Protein AF-A0A1E9ZL55-F1 (afdb_monomer_lite)

Sequence (149 aa):
MPEGAVMAGLDSTETRAACRAAFQELMDTMPGATAWFAVDSDEGSNGMVELSCVMRVLDDEDSTWMYDYPFPTLKMPREQFYHGEDAGLEHPACCPPGVRAYLAQVVHPFARSHFGIQNPAEVDGAWYIRVNGELVNQADFDTEDFDAD

pLDDT: mean 71.4, std 15.07, range [29.5, 91.75]

Structure (mmCIF, N/CA/C/O backbone):
data_AF-A0A1E9ZL55-F1
#
_entry.id   AF-A0A1E9ZL55-F1
#
loop_
_atom_site.group_PDB
_atom_site.id
_atom_site.type_symbol
_atom_site.label_atom_id
_atom_site.label_alt_id
_atom_site.label_comp_id
_atom_site.label_asym_id
_atom_site.label_entity_id
_atom_site.label_seq_id
_atom_site.pdbx_PDB_ins_code
_atom_site.Cartn_x
_atom_site.Cartn_y
_atom_site.Cartn_z
_atom_site.occupancy
_atom_site.B_iso_or_equiv
_atom_site.auth_seq_id
_atom_site.auth_comp_id
_atom_site.auth_asym_id
_atom_site.auth_atom_id
_atom_site.pdbx_PDB_model_num
ATOM 1 N N . MET A 1 1 ? 23.157 2.448 -0.777 1.00 29.50 1 MET A N 1
ATOM 2 C CA . MET A 1 1 ? 22.980 3.678 0.032 1.00 29.50 1 MET A CA 1
ATOM 3 C C . MET A 1 1 ? 22.242 3.282 1.306 1.00 29.50 1 MET A C 1
ATOM 5 O O . MET A 1 1 ? 21.429 2.376 1.185 1.00 29.50 1 MET A O 1
ATOM 9 N N . PRO A 1 2 ? 22.493 3.838 2.508 1.00 35.97 2 PRO A N 1
ATOM 10 C CA . PRO A 1 2 ? 21.629 3.542 3.642 1.00 35.97 2 PRO A CA 1
ATOM 11 C C . PRO A 1 2 ? 20.423 4.488 3.576 1.00 35.97 2 PRO A C 1
ATOM 13 O O . PRO A 1 2 ? 20.450 5.596 4.106 1.00 35.97 2 PRO A O 1
ATOM 16 N N . GLU A 1 3 ? 19.378 4.069 2.867 1.00 38.69 3 GLU A N 1
ATOM 17 C CA . GLU A 1 3 ? 18.061 4.712 2.880 1.00 38.69 3 GLU A CA 1
ATOM 18 C C . GLU A 1 3 ? 17.348 4.338 4.185 1.00 38.69 3 GLU A C 1
ATOM 20 O O . GLU A 1 3 ? 16.557 3.408 4.248 1.00 38.69 3 GLU A O 1
ATOM 25 N N . GLY A 1 4 ? 17.705 5.023 5.273 1.00 34.56 4 GLY A N 1
ATOM 26 C CA . GLY A 1 4 ? 17.106 4.829 6.601 1.00 34.56 4 GLY A CA 1
ATOM 27 C C . GLY A 1 4 ? 16.344 6.048 7.129 1.00 34.56 4 GLY A C 1
ATOM 28 O O . GLY A 1 4 ? 15.939 6.060 8.287 1.00 34.56 4 GLY A O 1
ATOM 29 N N . ALA A 1 5 ? 16.178 7.101 6.323 1.00 35.19 5 ALA A N 1
ATOM 30 C CA . ALA A 1 5 ? 15.800 8.424 6.828 1.00 35.19 5 ALA A CA 1
ATOM 31 C C . ALA A 1 5 ? 14.291 8.757 6.807 1.00 35.19 5 ALA A C 1
ATOM 33 O O . ALA A 1 5 ? 13.941 9.882 7.145 1.00 35.19 5 ALA A O 1
ATOM 34 N N . VAL A 1 6 ? 13.393 7.814 6.486 1.00 43.44 6 VAL A N 1
ATOM 35 C CA . VAL A 1 6 ? 11.923 8.026 6.587 1.00 43.44 6 VAL A CA 1
ATOM 36 C C . VAL A 1 6 ? 11.261 7.130 7.658 1.00 43.44 6 VAL A C 1
ATOM 38 O O . VAL A 1 6 ? 10.102 7.313 8.003 1.00 43.44 6 VAL A O 1
ATOM 41 N N . MET A 1 7 ? 12.006 6.204 8.275 1.00 48.88 7 MET A N 1
ATOM 42 C CA . MET A 1 7 ? 11.433 5.143 9.128 1.00 48.88 7 MET A CA 1
ATOM 43 C C . MET A 1 7 ? 11.414 5.456 10.636 1.00 48.88 7 MET A C 1
ATOM 45 O O . MET A 1 7 ? 10.679 4.826 11.392 1.00 48.88 7 MET A O 1
ATOM 49 N N . ALA A 1 8 ? 12.208 6.423 11.111 1.00 49.03 8 ALA A N 1
ATOM 50 C CA . ALA A 1 8 ? 12.579 6.509 12.532 1.00 49.03 8 ALA A CA 1
ATOM 51 C C . ALA A 1 8 ? 11.428 6.827 13.517 1.00 49.03 8 ALA A C 1
ATOM 53 O O . ALA A 1 8 ? 11.602 6.633 14.718 1.00 49.03 8 ALA A O 1
ATOM 54 N N . GLY A 1 9 ? 10.268 7.297 13.043 1.00 55.53 9 GLY A N 1
ATOM 55 C CA . GLY A 1 9 ? 9.100 7.594 13.888 1.00 55.53 9 GLY A CA 1
ATOM 56 C C . GLY A 1 9 ? 7.939 6.606 13.755 1.00 55.53 9 GLY A C 1
ATOM 57 O O . GLY A 1 9 ? 7.096 6.529 14.649 1.00 55.53 9 GLY A O 1
ATOM 58 N N . LEU A 1 10 ? 7.888 5.839 12.665 1.00 62.38 10 LEU A N 1
ATOM 59 C CA . LEU A 1 10 ? 6.766 4.943 12.393 1.00 62.38 10 LEU A CA 1
ATOM 60 C C . LEU A 1 10 ? 6.862 3.668 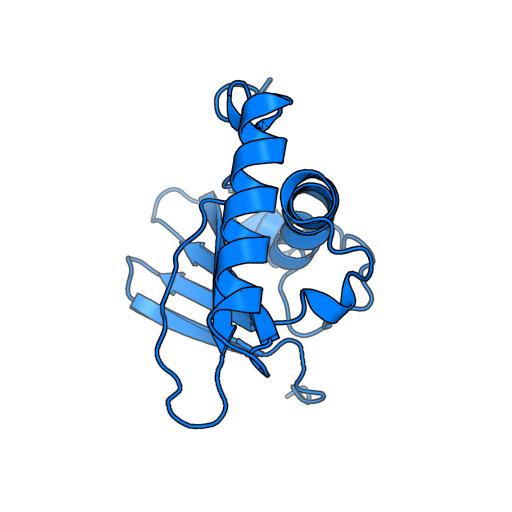13.236 1.00 62.38 10 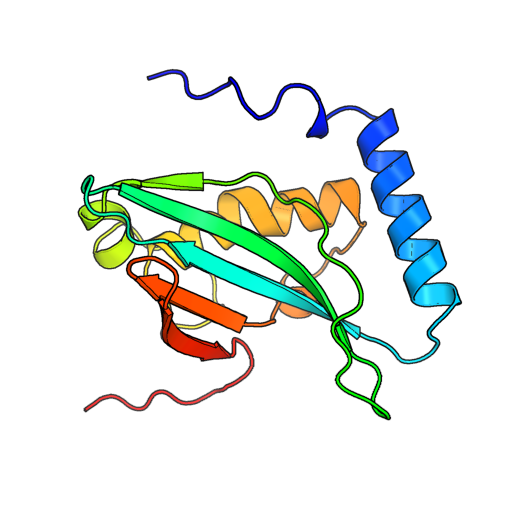LEU A C 1
ATOM 62 O O . LEU A 1 10 ? 5.869 3.226 13.788 1.00 62.38 10 LEU A O 1
ATOM 66 N N . ASP A 1 11 ? 8.071 3.168 13.487 1.00 69.06 11 ASP A N 1
ATOM 67 C CA . ASP A 1 11 ? 8.294 1.930 14.242 1.00 69.06 11 ASP A CA 1
ATOM 68 C C . ASP A 1 11 ? 8.173 2.037 15.772 1.00 69.06 11 ASP A C 1
ATOM 70 O O . ASP A 1 11 ? 8.431 1.062 16.489 1.00 69.06 11 ASP A O 1
ATOM 74 N N . SER A 1 12 ? 7.797 3.201 16.306 1.00 77.62 12 SER A N 1
ATOM 75 C CA . SER A 1 12 ? 7.667 3.369 17.753 1.00 77.62 12 SER A CA 1
ATOM 76 C C . SER A 1 12 ? 6.469 2.579 18.302 1.00 77.62 12 SER A C 1
ATOM 78 O O . SER A 1 12 ? 5.431 2.441 17.652 1.00 77.62 12 SER A O 1
ATOM 80 N N . THR A 1 13 ? 6.586 2.064 19.531 1.00 79.62 13 THR A N 1
ATOM 81 C CA . THR A 1 13 ? 5.468 1.380 20.209 1.00 79.62 13 THR A CA 1
ATOM 82 C C . THR A 1 13 ? 4.247 2.292 20.351 1.00 79.62 13 THR A C 1
ATOM 84 O O . THR A 1 13 ? 3.119 1.820 20.248 1.00 79.62 13 THR A O 1
ATOM 87 N N . GLU A 1 14 ? 4.471 3.590 20.560 1.00 80.69 14 GLU A N 1
ATOM 88 C CA . GLU A 1 14 ? 3.417 4.600 20.670 1.00 80.69 14 GLU A CA 1
ATOM 89 C C . GLU A 1 14 ? 2.684 4.790 19.339 1.00 80.69 14 GLU A C 1
ATOM 91 O O . GLU A 1 14 ? 1.459 4.708 19.305 1.00 80.69 14 GLU A O 1
ATOM 96 N N . THR A 1 15 ? 3.422 4.922 18.233 1.00 78.75 15 THR A N 1
ATOM 97 C CA . THR A 1 15 ? 2.851 5.015 16.881 1.00 78.75 15 THR A CA 1
ATOM 98 C C . THR A 1 15 ? 2.024 3.778 16.551 1.00 78.75 15 THR A C 1
ATOM 100 O O . THR A 1 15 ? 0.882 3.894 16.118 1.00 78.75 15 THR A O 1
ATOM 103 N N . ARG A 1 16 ? 2.555 2.581 16.830 1.00 81.38 16 ARG A N 1
ATOM 104 C CA . ARG A 1 16 ? 1.832 1.317 16.619 1.00 81.38 16 ARG A CA 1
ATOM 105 C C . ARG A 1 16 ? 0.536 1.251 17.422 1.00 81.38 16 ARG A C 1
ATOM 107 O O . ARG A 1 16 ? -0.485 0.826 16.891 1.00 81.38 16 ARG A O 1
ATOM 114 N N . ALA A 1 17 ? 0.566 1.661 18.691 1.00 80.88 17 ALA A N 1
ATOM 115 C CA . ALA A 1 17 ? -0.623 1.675 19.538 1.00 80.88 17 ALA A CA 1
ATOM 116 C C . ALA A 1 17 ? -1.663 2.691 19.043 1.00 80.88 17 ALA A C 1
ATOM 118 O O . ALA A 1 17 ? -2.848 2.367 19.009 1.00 80.88 17 ALA A O 1
ATOM 119 N N . ALA A 1 18 ? -1.223 3.876 18.613 1.00 80.94 18 ALA A N 1
ATOM 120 C CA . ALA A 1 18 ? -2.091 4.906 18.051 1.00 80.94 18 ALA A CA 1
ATOM 121 C C . ALA A 1 18 ? -2.745 4.448 16.738 1.00 80.94 18 ALA A C 1
ATOM 123 O O . ALA A 1 18 ? -3.962 4.545 16.607 1.00 80.94 18 ALA A O 1
ATOM 124 N N . CYS A 1 19 ? -1.971 3.876 15.808 1.00 78.81 19 CYS A N 1
ATOM 125 C CA . CYS A 1 19 ? -2.493 3.307 14.563 1.00 78.81 19 CYS A CA 1
ATOM 126 C C . CYS A 1 19 ? -3.535 2.216 14.832 1.00 78.81 19 CYS A C 1
ATOM 128 O O . CYS A 1 19 ? -4.593 2.209 14.210 1.00 78.81 19 CYS A O 1
ATOM 130 N N . ARG A 1 20 ? -3.266 1.326 15.793 1.00 82.50 20 ARG A N 1
ATOM 131 C CA . ARG A 1 20 ? -4.198 0.256 16.159 1.00 82.50 20 ARG A CA 1
ATOM 132 C C . ARG A 1 20 ? -5.482 0.789 16.780 1.00 82.50 20 ARG A C 1
ATOM 134 O O . ARG A 1 20 ? -6.554 0.309 16.437 1.00 82.50 20 ARG A O 1
ATOM 141 N N . ALA A 1 21 ? -5.375 1.750 17.694 1.00 82.31 21 ALA A N 1
ATOM 142 C CA . ALA A 1 21 ? -6.534 2.352 18.343 1.00 82.31 21 ALA A CA 1
ATOM 143 C C . ALA A 1 21 ? -7.420 3.082 17.327 1.00 82.31 21 ALA A C 1
ATOM 145 O O . ALA A 1 21 ? -8.627 2.873 17.324 1.00 82.31 21 ALA A O 1
ATOM 146 N N . ALA A 1 22 ? -6.814 3.863 16.429 1.00 79.75 22 ALA A N 1
ATOM 147 C CA . ALA A 1 22 ? -7.537 4.593 15.396 1.00 79.75 22 ALA A CA 1
ATOM 148 C C . ALA A 1 22 ? -8.196 3.651 14.373 1.00 79.75 22 ALA A C 1
ATOM 150 O O . ALA A 1 22 ? -9.328 3.885 13.961 1.00 79.75 22 ALA A O 1
ATOM 151 N N . PHE A 1 23 ? -7.530 2.550 14.006 1.00 79.94 23 PHE A N 1
ATOM 152 C CA . PHE A 1 23 ? -8.135 1.517 13.165 1.00 79.94 23 PHE A CA 1
ATOM 153 C C . PHE A 1 23 ? -9.302 0.810 13.864 1.00 79.94 23 PHE A C 1
ATOM 155 O O . PHE A 1 23 ? -10.351 0.628 13.258 1.00 79.94 23 PHE A O 1
ATOM 162 N N . GLN A 1 24 ? -9.161 0.452 15.142 1.00 82.00 24 GLN A N 1
ATOM 163 C CA . GLN A 1 24 ? -10.251 -0.179 15.888 1.00 82.00 24 GLN A CA 1
ATOM 164 C C . GLN A 1 24 ? -11.460 0.755 16.014 1.00 82.00 24 GLN A C 1
ATOM 166 O O . GLN A 1 24 ? -12.576 0.330 15.748 1.00 82.00 24 GLN A O 1
ATOM 171 N N . GLU A 1 25 ? -11.241 2.027 16.355 1.00 82.81 25 GLU A N 1
ATOM 172 C CA . GLU A 1 25 ? -12.305 3.036 16.420 1.00 82.81 25 GLU A CA 1
ATOM 173 C C . GLU A 1 25 ? -13.021 3.190 15.070 1.00 82.81 25 GLU A C 1
ATOM 175 O O . GLU A 1 25 ? -14.247 3.296 15.012 1.00 82.81 25 GLU A O 1
ATOM 180 N N . LEU A 1 26 ? -12.270 3.135 13.970 1.00 76.69 26 LEU A N 1
ATOM 181 C CA . LEU A 1 26 ? -12.821 3.194 12.622 1.00 76.69 26 LEU A CA 1
ATOM 182 C C . LEU A 1 26 ? -13.728 1.994 12.314 1.00 76.69 26 LEU A C 1
ATOM 184 O O . LEU A 1 26 ? -14.842 2.168 11.829 1.00 76.69 26 LEU A O 1
ATOM 188 N N . MET A 1 27 ? -13.279 0.782 12.637 1.00 77.00 27 MET A N 1
ATOM 189 C CA . MET A 1 27 ? -14.066 -0.435 12.412 1.00 77.00 27 MET A CA 1
ATOM 190 C C . MET A 1 27 ? -15.280 -0.519 13.349 1.00 77.00 27 MET A C 1
ATOM 192 O O . MET A 1 27 ? -16.337 -1.001 12.952 1.00 77.00 27 MET A O 1
ATOM 196 N N . ASP A 1 28 ? -15.159 -0.011 14.579 1.00 82.94 28 ASP A N 1
ATOM 197 C CA . ASP A 1 28 ? -16.259 0.039 15.547 1.00 82.94 28 ASP A CA 1
ATOM 198 C C . ASP A 1 28 ? -17.345 1.051 15.140 1.00 82.94 28 ASP A C 1
ATOM 200 O O . ASP A 1 28 ? -18.526 0.852 15.435 1.00 82.94 28 ASP A O 1
ATOM 204 N N . THR A 1 29 ? -16.961 2.145 14.473 1.00 78.38 29 THR A N 1
ATOM 205 C CA . THR A 1 29 ? -17.893 3.188 14.009 1.00 78.38 29 THR A CA 1
ATOM 206 C C . THR A 1 29 ? -18.601 2.824 12.705 1.00 78.38 29 THR A C 1
ATOM 208 O O . THR A 1 29 ? -19.683 3.355 12.450 1.00 78.38 29 THR A O 1
ATOM 211 N N . MET A 1 30 ? -18.049 1.889 11.927 1.00 73.19 30 MET A N 1
ATOM 212 C CA . MET A 1 30 ? -18.627 1.384 10.679 1.00 73.19 30 MET A CA 1
ATOM 213 C C . MET A 1 30 ? -18.795 -0.142 10.701 1.00 73.19 30 MET A C 1
ATOM 215 O O . MET A 1 30 ? -18.003 -0.882 10.108 1.00 73.19 30 MET A O 1
ATOM 219 N N . PRO A 1 31 ? -19.829 -0.646 11.393 1.00 70.00 31 PRO A N 1
ATOM 220 C CA . PRO A 1 31 ? -20.084 -2.075 11.464 1.00 70.00 31 PRO A CA 1
ATOM 221 C C . PRO A 1 31 ? -20.454 -2.631 10.082 1.00 70.00 31 PRO A C 1
ATOM 223 O O . PRO A 1 31 ? -21.521 -2.330 9.559 1.00 70.00 31 PRO A O 1
ATOM 226 N N . GLY A 1 32 ? -19.591 -3.486 9.529 1.00 67.62 32 GLY A N 1
ATOM 227 C CA . GLY A 1 32 ? -19.752 -4.083 8.195 1.00 67.62 32 GLY A CA 1
ATOM 228 C C . GLY A 1 32 ? -18.705 -3.619 7.187 1.00 67.62 32 GLY A C 1
ATOM 229 O O . GLY A 1 32 ? -18.523 -4.272 6.163 1.00 67.62 32 GLY A O 1
ATOM 230 N N . ALA A 1 33 ? -17.963 -2.558 7.502 1.00 68.94 33 ALA A N 1
ATOM 231 C CA . ALA A 1 33 ? -16.963 -2.050 6.590 1.00 68.94 33 ALA A CA 1
ATOM 232 C C . ALA A 1 33 ? -15.728 -2.956 6.506 1.00 68.94 33 ALA A C 1
ATOM 234 O O . ALA A 1 33 ? -15.367 -3.633 7.471 1.00 68.94 33 ALA A O 1
ATOM 235 N N . THR A 1 34 ? -15.070 -2.958 5.346 1.00 69.94 34 THR A N 1
ATOM 236 C CA . THR A 1 34 ? -13.856 -3.753 5.099 1.00 69.94 34 THR A CA 1
ATOM 237 C C . THR A 1 34 ? -12.681 -2.836 4.780 1.00 69.94 34 THR A C 1
ATOM 239 O O . THR A 1 34 ? -12.813 -1.883 4.007 1.00 69.94 34 THR A O 1
ATOM 242 N N . ALA A 1 35 ? -11.527 -3.108 5.395 1.00 71.81 35 ALA A N 1
ATOM 243 C CA . ALA A 1 35 ? -10.288 -2.401 5.099 1.00 71.81 35 ALA A CA 1
ATOM 244 C C . ALA A 1 35 ? -9.754 -2.831 3.726 1.00 71.81 35 ALA A C 1
ATOM 246 O O . ALA A 1 35 ? -9.674 -4.017 3.433 1.00 71.81 35 ALA A O 1
ATOM 247 N N . TRP A 1 36 ? -9.380 -1.863 2.899 1.00 73.12 36 TRP A N 1
ATOM 248 C CA . TRP A 1 36 ? -9.002 -2.058 1.505 1.00 73.12 36 TRP A CA 1
ATOM 249 C C . TRP A 1 36 ? -7.733 -1.266 1.208 1.00 73.12 36 TRP A C 1
ATOM 251 O O . TRP A 1 36 ? -7.677 -0.076 1.504 1.00 73.12 36 TRP A O 1
ATOM 261 N N . PHE A 1 37 ? -6.690 -1.880 0.652 1.00 76.19 37 PHE A N 1
ATOM 262 C CA . PHE A 1 37 ? -5.376 -1.233 0.552 1.00 76.19 37 PHE A CA 1
ATOM 263 C C . PHE A 1 37 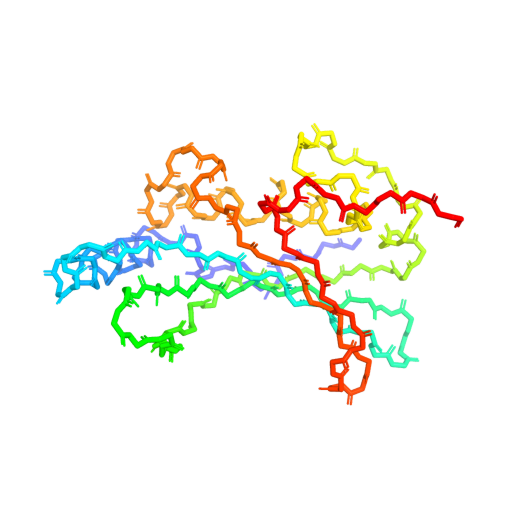? -5.013 -0.962 -0.899 1.00 76.19 37 PHE A C 1
ATOM 265 O O . PHE A 1 37 ? -4.945 -1.855 -1.736 1.00 76.19 37 PHE A O 1
ATOM 272 N N . ALA A 1 38 ? -4.778 0.309 -1.189 1.00 78.81 38 ALA A N 1
ATOM 273 C CA . ALA A 1 38 ? -4.485 0.806 -2.514 1.00 78.81 38 ALA A CA 1
ATOM 274 C C . ALA A 1 38 ? -3.013 1.195 -2.618 1.00 78.81 38 ALA A C 1
ATOM 276 O O . ALA A 1 38 ? -2.578 2.117 -1.927 1.00 78.81 38 ALA A O 1
ATOM 277 N N . VAL A 1 39 ? -2.259 0.544 -3.501 1.00 82.12 39 VAL A N 1
ATOM 278 C CA . VAL A 1 39 ? -0.905 0.985 -3.856 1.00 82.12 39 VAL A CA 1
ATOM 279 C C . VAL A 1 39 ? -0.993 2.011 -4.982 1.00 82.12 39 VAL A C 1
ATOM 281 O O . VAL A 1 39 ? -1.584 1.739 -6.020 1.00 82.12 39 VAL A O 1
ATOM 284 N N . ASP A 1 40 ? -0.385 3.177 -4.807 1.00 85.31 40 ASP A N 1
ATOM 285 C CA . ASP A 1 40 ? -0.229 4.193 -5.850 1.00 85.31 40 ASP A CA 1
ATOM 286 C C . ASP A 1 40 ? 1.254 4.300 -6.220 1.00 85.31 40 ASP A C 1
ATOM 288 O O . ASP A 1 40 ? 2.112 4.400 -5.336 1.00 85.31 40 ASP A O 1
ATOM 292 N N . SER A 1 41 ? 1.555 4.242 -7.515 1.00 84.88 41 SER A N 1
ATOM 293 C CA . SER A 1 41 ? 2.897 4.458 -8.053 1.00 84.88 41 SER A CA 1
ATOM 294 C C . SER A 1 41 ? 2.949 5.732 -8.892 1.00 84.88 41 SER A C 1
ATOM 296 O O . SER A 1 41 ? 2.281 5.799 -9.923 1.00 84.88 41 SER A O 1
ATOM 298 N N . ASP A 1 42 ? 3.794 6.688 -8.502 1.00 85.38 42 ASP A N 1
ATOM 299 C CA . ASP A 1 42 ? 4.080 7.906 -9.264 1.00 85.38 42 ASP A CA 1
ATOM 300 C C . ASP A 1 42 ? 5.385 7.761 -10.056 1.00 85.38 42 ASP A C 1
ATOM 302 O O . ASP A 1 42 ? 6.488 7.658 -9.500 1.00 85.38 42 ASP A O 1
ATOM 306 N N . GLU A 1 43 ? 5.254 7.753 -11.380 1.00 80.88 43 GLU A N 1
ATOM 307 C CA . GLU A 1 43 ? 6.375 7.757 -12.311 1.00 80.88 43 GLU A CA 1
ATOM 308 C C . GLU A 1 43 ? 6.761 9.186 -12.684 1.00 80.88 43 GLU A C 1
ATOM 310 O O . GLU A 1 43 ? 6.418 9.709 -13.750 1.00 80.88 43 GLU A O 1
ATOM 315 N N . GLY A 1 44 ? 7.515 9.826 -11.796 1.00 69.94 44 GLY A N 1
ATOM 316 C CA . GLY A 1 44 ? 8.121 11.115 -12.085 1.00 69.94 44 GLY A CA 1
ATOM 317 C C . GLY A 1 44 ? 9.116 11.057 -13.254 1.00 69.94 44 GLY A C 1
ATOM 318 O O . GLY A 1 44 ? 9.616 10.011 -13.674 1.00 69.94 44 GLY A O 1
ATOM 319 N N . SER A 1 45 ? 9.499 12.228 -13.758 1.00 64.44 45 SER A N 1
ATOM 320 C CA . SER A 1 45 ? 10.44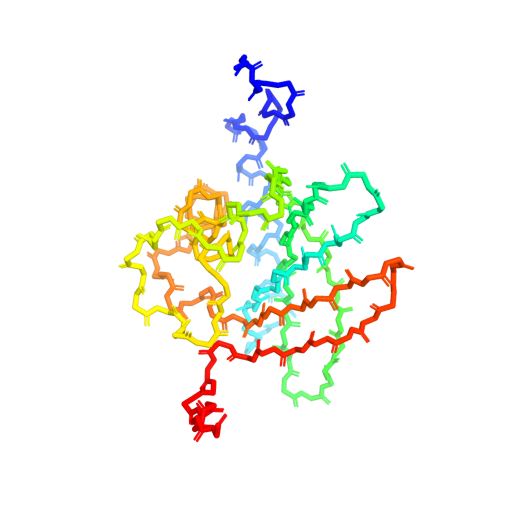2 12.364 -14.881 1.00 64.44 45 SER A CA 1
ATOM 321 C C . SER A 1 45 ? 11.911 12.055 -14.537 1.00 64.44 45 SER A C 1
ATOM 323 O O . SER A 1 45 ? 12.787 12.174 -15.392 1.00 64.44 45 SER A O 1
ATOM 325 N N . ASN A 1 46 ? 12.209 11.655 -13.298 1.00 77.31 46 ASN A N 1
ATOM 326 C CA . ASN A 1 46 ? 13.569 11.447 -12.786 1.00 77.31 46 ASN A CA 1
ATOM 327 C C . ASN A 1 46 ? 14.074 9.993 -12.901 1.00 77.31 46 ASN A C 1
ATOM 329 O O . ASN A 1 46 ? 15.162 9.694 -12.410 1.00 77.31 46 ASN A O 1
ATOM 333 N N . GLY A 1 47 ? 13.305 9.093 -13.524 1.00 82.38 47 GLY A N 1
ATOM 334 C CA . GLY A 1 47 ? 13.671 7.679 -13.677 1.00 82.38 47 GLY A CA 1
ATOM 335 C C . GLY A 1 47 ? 13.464 6.824 -12.420 1.00 82.38 47 GLY A C 1
ATOM 336 O O . GLY A 1 47 ? 13.839 5.649 -12.416 1.00 82.38 47 GLY A O 1
ATOM 337 N N . MET A 1 48 ? 12.857 7.394 -11.377 1.00 88.56 48 MET A N 1
ATOM 338 C CA . MET A 1 48 ? 12.437 6.691 -10.169 1.00 88.56 48 MET A CA 1
ATOM 339 C C . MET A 1 48 ? 10.915 6.569 -10.154 1.00 88.56 48 MET A C 1
ATOM 341 O O . MET A 1 48 ? 10.209 7.466 -10.607 1.00 88.56 48 MET A O 1
ATOM 345 N N . VAL A 1 49 ? 10.433 5.466 -9.598 1.00 87.00 49 VAL A N 1
ATOM 346 C CA . VAL A 1 49 ? 9.024 5.239 -9.291 1.00 87.00 49 VAL A CA 1
ATOM 347 C C . VAL A 1 49 ? 8.872 5.332 -7.780 1.00 87.00 49 VAL A C 1
ATOM 349 O O . VAL A 1 49 ? 9.598 4.662 -7.037 1.00 87.00 49 VAL A O 1
ATOM 352 N N . GLU A 1 50 ? 7.979 6.204 -7.326 1.00 89.75 50 GLU A N 1
ATOM 353 C CA . GLU A 1 50 ? 7.619 6.345 -5.916 1.00 89.75 50 GLU A CA 1
ATOM 354 C C . GLU A 1 50 ? 6.326 5.583 -5.648 1.00 89.75 50 GLU A C 1
ATOM 356 O O . GLU A 1 50 ? 5.298 5.862 -6.248 1.00 89.75 50 GLU A O 1
ATOM 361 N N . LEU A 1 51 ? 6.400 4.604 -4.755 1.00 87.44 51 LEU A N 1
ATOM 362 C CA . LEU A 1 51 ? 5.294 3.764 -4.326 1.00 87.44 51 LEU A CA 1
ATOM 363 C C . LEU A 1 51 ? 4.800 4.232 -2.968 1.00 87.44 51 LEU A C 1
ATOM 365 O O . LEU A 1 51 ? 5.586 4.407 -2.034 1.00 87.44 51 LEU A O 1
ATOM 369 N N . SER A 1 52 ? 3.493 4.397 -2.857 1.00 86.56 52 SER A N 1
ATOM 370 C CA . SER A 1 52 ? 2.791 4.720 -1.623 1.00 86.56 52 SER A CA 1
ATOM 371 C C . SER A 1 52 ? 1.604 3.781 -1.458 1.00 86.56 52 SER A C 1
ATOM 373 O O . SER A 1 52 ? 1.122 3.205 -2.430 1.00 86.56 52 SER A O 1
ATOM 375 N N . CYS A 1 53 ? 1.154 3.581 -0.226 1.00 82.25 53 CYS A N 1
ATOM 376 C CA . CYS A 1 53 ? -0.025 2.780 0.060 1.00 82.25 53 CYS A CA 1
ATOM 377 C C . CYS A 1 53 ? -1.004 3.605 0.884 1.00 82.25 53 CYS A C 1
ATOM 379 O O . CYS A 1 53 ? -0.609 4.356 1.778 1.00 82.25 53 CYS A O 1
ATOM 381 N N . VAL A 1 54 ? -2.280 3.437 0.573 1.00 76.75 54 VAL A N 1
ATOM 382 C CA . VAL A 1 54 ? -3.403 4.057 1.260 1.00 76.75 54 VAL A CA 1
ATOM 383 C C . VAL A 1 54 ? -4.323 2.944 1.740 1.00 76.75 54 VAL A C 1
ATOM 385 O O . VAL A 1 54 ? -4.785 2.139 0.939 1.00 76.75 54 VAL A O 1
ATOM 388 N N . MET A 1 55 ? -4.608 2.902 3.040 1.00 73.81 55 MET A N 1
ATOM 389 C CA . MET A 1 55 ? -5.680 2.058 3.575 1.00 73.81 55 MET A CA 1
ATOM 390 C C . MET A 1 55 ? -6.993 2.824 3.516 1.00 73.81 55 MET A C 1
ATOM 392 O O . MET A 1 55 ? -7.091 3.901 4.089 1.00 73.81 55 MET A O 1
ATOM 396 N N . ARG A 1 56 ? -7.987 2.232 2.872 1.00 69.94 56 ARG A N 1
ATOM 397 C CA . ARG A 1 56 ? -9.341 2.730 2.646 1.00 69.94 56 ARG A CA 1
ATOM 398 C C . ARG A 1 56 ? -10.320 1.829 3.392 1.00 69.94 56 ARG A C 1
ATOM 400 O O . ARG A 1 56 ? -9.986 0.697 3.721 1.00 69.94 56 ARG A O 1
ATOM 407 N N . VAL A 1 57 ? -11.518 2.323 3.674 1.00 62.56 57 VAL A N 1
ATOM 408 C CA . VAL A 1 57 ? -12.586 1.526 4.287 1.00 62.56 57 VAL A CA 1
ATOM 409 C C . VAL A 1 57 ? -13.836 1.697 3.436 1.00 62.56 57 VAL A C 1
ATOM 411 O O . VAL A 1 57 ? -14.239 2.830 3.181 1.00 62.56 57 VAL A O 1
ATOM 414 N N . LEU A 1 58 ? -14.369 0.584 2.934 1.00 62.22 58 LEU A N 1
ATOM 415 C CA . LEU A 1 58 ? -15.582 0.526 2.115 1.00 62.22 58 LEU A CA 1
ATOM 416 C C . LEU A 1 58 ? -16.761 0.129 3.003 1.00 62.22 58 LEU A C 1
ATOM 418 O O . LEU A 1 58 ? -16.669 -0.887 3.689 1.00 62.22 58 LEU A O 1
ATOM 422 N N . ASP A 1 59 ? -17.840 0.910 2.963 1.00 58.44 59 ASP A N 1
ATOM 423 C CA . ASP A 1 59 ? -19.161 0.530 3.473 1.00 58.44 59 ASP A CA 1
ATOM 424 C C . ASP A 1 59 ? -20.110 0.340 2.276 1.00 58.44 59 ASP A C 1
ATOM 426 O O . ASP A 1 59 ? -20.029 1.081 1.291 1.00 58.44 59 ASP A O 1
ATOM 430 N N . ASP A 1 60 ? -20.974 -0.674 2.339 1.00 53.28 60 ASP A N 1
ATOM 431 C CA . ASP A 1 60 ? -21.792 -1.166 1.218 1.00 53.28 60 ASP A CA 1
ATOM 432 C C . ASP A 1 60 ? -22.807 -0.126 0.698 1.00 53.28 60 ASP A C 1
ATOM 434 O O . ASP A 1 60 ? -23.313 -0.258 -0.420 1.00 53.28 60 ASP A O 1
ATOM 438 N N . GLU A 1 61 ? -23.125 0.910 1.482 1.00 45.28 61 GLU A N 1
ATOM 439 C CA . GLU A 1 61 ? -24.157 1.899 1.133 1.00 45.28 61 GLU A CA 1
ATOM 440 C C . GLU A 1 61 ? -23.640 3.137 0.394 1.00 45.28 61 GLU A C 1
ATOM 442 O O . GLU A 1 61 ? -24.402 3.764 -0.339 1.00 45.28 61 GLU A O 1
ATOM 447 N N . ASP A 1 62 ? -22.362 3.479 0.519 1.00 45.38 62 ASP A N 1
ATOM 448 C CA . ASP A 1 62 ? -21.779 4.640 -0.144 1.00 45.38 62 ASP A CA 1
ATOM 449 C C . ASP A 1 62 ? -20.269 4.418 -0.212 1.00 45.38 62 ASP A C 1
ATOM 451 O O . ASP A 1 62 ? -19.594 4.468 0.814 1.00 45.38 62 ASP A O 1
ATOM 455 N N . SER A 1 63 ? -19.733 4.191 -1.418 1.00 47.06 63 SER A N 1
ATOM 456 C CA . SER A 1 63 ? -18.302 4.016 -1.731 1.00 47.06 63 SER A CA 1
ATOM 457 C C . SER A 1 63 ? -17.478 5.286 -1.447 1.00 47.06 63 SER A C 1
ATOM 459 O O . SER A 1 63 ? -16.811 5.848 -2.319 1.00 47.06 63 SER A O 1
ATOM 461 N N . THR A 1 64 ? -17.577 5.797 -0.226 1.00 44.69 64 THR A N 1
ATOM 462 C CA . THR A 1 64 ? -17.005 7.051 0.223 1.00 44.69 64 THR A CA 1
ATOM 463 C C . THR A 1 64 ? -15.653 6.752 0.840 1.00 44.69 64 THR A C 1
ATOM 465 O O . THR A 1 64 ? -15.518 6.063 1.842 1.00 44.69 64 THR A O 1
ATOM 468 N N . TRP A 1 65 ? -14.627 7.283 0.195 1.00 55.12 65 TRP A N 1
ATOM 469 C CA . TRP A 1 65 ? -13.229 7.225 0.593 1.00 55.12 65 TRP A CA 1
ATOM 470 C C . TRP A 1 65 ? -13.039 8.066 1.855 1.00 55.12 65 TRP A C 1
ATOM 472 O O . TRP A 1 65 ? -13.146 9.290 1.784 1.00 55.12 65 TRP A O 1
ATOM 482 N N . MET A 1 66 ? -12.812 7.442 3.012 1.00 47.78 66 MET A N 1
ATOM 483 C CA . MET A 1 66 ? -12.876 8.198 4.271 1.00 47.78 66 MET A CA 1
ATOM 484 C C . MET A 1 66 ? -11.532 8.498 4.940 1.00 47.78 66 MET A C 1
ATOM 486 O O . MET A 1 66 ? -11.454 9.507 5.639 1.00 47.78 66 MET A O 1
ATOM 490 N N . TYR A 1 67 ? -10.469 7.710 4.724 1.00 52.47 67 TYR A N 1
ATOM 491 C CA . TYR A 1 67 ? -9.200 7.918 5.437 1.00 52.47 67 TYR A CA 1
ATOM 492 C C . TYR A 1 67 ? -7.969 7.553 4.607 1.00 52.47 67 TYR A C 1
ATOM 494 O O . TYR A 1 67 ? -7.952 6.508 3.972 1.00 52.47 67 TYR A O 1
ATOM 502 N N . ASP A 1 68 ? -6.930 8.393 4.682 1.00 58.72 68 ASP A N 1
ATOM 503 C CA . ASP A 1 68 ? -5.601 8.127 4.127 1.00 58.72 68 ASP A CA 1
ATOM 504 C C . ASP A 1 68 ? -4.615 7.892 5.281 1.00 58.72 68 ASP A C 1
ATOM 506 O O . ASP A 1 68 ? -4.113 8.837 5.896 1.00 58.72 68 ASP A O 1
ATOM 510 N N . TYR A 1 69 ? -4.341 6.630 5.619 1.00 62.47 69 TYR A N 1
ATOM 511 C CA . TYR A 1 69 ? -3.266 6.317 6.567 1.00 62.47 69 TYR A CA 1
ATOM 512 C C . TYR A 1 69 ? -1.911 6.312 5.853 1.00 62.47 69 TYR A C 1
ATOM 514 O O . TYR A 1 69 ? -1.781 5.641 4.829 1.00 62.47 69 TYR A O 1
ATOM 522 N N . PRO A 1 70 ? -0.884 7.007 6.379 1.00 67.94 70 PRO A N 1
ATOM 523 C CA . PRO A 1 70 ? 0.407 7.088 5.716 1.00 67.94 70 PRO A CA 1
ATOM 524 C C . PRO A 1 70 ? 1.183 5.784 5.911 1.00 67.94 70 PRO A C 1
ATOM 526 O O . PRO A 1 70 ? 1.715 5.511 6.989 1.00 67.94 70 PRO A O 1
ATOM 529 N N . PHE A 1 71 ? 1.277 4.989 4.851 1.00 77.44 71 PHE A N 1
ATOM 530 C CA . PHE A 1 71 ? 2.262 3.917 4.771 1.00 77.44 71 PHE A CA 1
ATOM 531 C C . PHE A 1 71 ? 3.638 4.495 4.421 1.00 77.44 71 PHE A C 1
ATOM 533 O O . PHE A 1 71 ? 3.720 5.525 3.746 1.00 77.44 71 PHE A O 1
ATOM 540 N N . PRO A 1 72 ? 4.740 3.839 4.832 1.00 82.69 72 PRO A N 1
ATOM 541 C CA . PRO A 1 72 ? 6.066 4.226 4.375 1.00 82.69 72 PRO A CA 1
ATOM 542 C C . PRO A 1 72 ? 6.131 4.170 2.848 1.00 82.69 72 PRO A C 1
ATOM 544 O O . PRO A 1 72 ? 5.783 3.154 2.253 1.00 82.69 72 PRO A O 1
ATOM 547 N N . THR A 1 73 ? 6.590 5.237 2.205 1.00 85.94 73 THR A N 1
ATOM 548 C CA . THR A 1 73 ? 6.812 5.248 0.754 1.00 85.94 73 THR A CA 1
ATOM 549 C C . THR A 1 73 ? 8.065 4.454 0.392 1.00 85.94 73 THR A C 1
ATOM 551 O O . THR A 1 73 ? 9.061 4.524 1.117 1.00 85.94 73 THR A O 1
ATOM 554 N N . LEU A 1 74 ? 8.072 3.783 -0.759 1.00 87.75 74 LEU A N 1
ATOM 555 C CA . LEU A 1 74 ? 9.261 3.135 -1.318 1.00 87.75 74 LEU A CA 1
ATOM 556 C C . LEU A 1 74 ? 9.625 3.768 -2.659 1.00 87.75 74 LEU A C 1
ATOM 558 O O . LEU A 1 74 ? 8.789 3.880 -3.545 1.00 87.75 74 LEU A O 1
ATOM 562 N N . LYS A 1 75 ? 10.889 4.155 -2.829 1.00 89.00 75 LYS A N 1
ATOM 563 C CA . LYS A 1 75 ? 11.412 4.640 -4.111 1.00 89.00 75 LYS A CA 1
ATOM 564 C C . LYS A 1 75 ? 12.266 3.561 -4.737 1.00 89.00 75 LYS A C 1
ATOM 566 O O . LYS A 1 75 ? 13.132 3.005 -4.071 1.00 89.00 75 LYS A O 1
ATOM 571 N N . MET A 1 76 ? 12.056 3.296 -6.019 1.00 90.31 76 MET A N 1
ATOM 572 C CA . MET A 1 76 ? 12.895 2.359 -6.760 1.00 90.31 76 MET A CA 1
ATOM 573 C C . MET A 1 76 ? 13.119 2.817 -8.202 1.00 90.31 76 MET A C 1
ATOM 575 O O . MET A 1 76 ? 12.298 3.555 -8.746 1.00 90.31 76 MET A O 1
ATOM 579 N N . PRO A 1 77 ? 14.227 2.412 -8.842 1.00 91.75 77 PRO A N 1
ATOM 580 C CA . PRO A 1 77 ? 14.442 2.683 -10.257 1.00 91.75 77 PRO A CA 1
ATOM 581 C C . PRO A 1 77 ? 13.334 2.076 -11.123 1.00 91.75 77 PRO A C 1
ATOM 583 O O . PRO A 1 77 ? 12.882 0.962 -10.860 1.00 91.75 77 PRO A O 1
ATOM 586 N N . ARG A 1 78 ? 12.963 2.763 -12.211 1.00 89.50 78 ARG A N 1
ATOM 587 C CA . ARG A 1 78 ? 11.945 2.291 -13.171 1.00 89.50 78 ARG A CA 1
ATOM 588 C C . ARG A 1 78 ? 12.223 0.880 -13.704 1.00 89.50 78 ARG A C 1
ATOM 590 O O . ARG A 1 78 ? 11.300 0.087 -13.835 1.00 89.50 78 ARG A O 1
ATOM 597 N N . GLU A 1 79 ? 13.491 0.554 -13.947 1.00 89.62 79 GLU A N 1
ATOM 598 C CA . GLU A 1 79 ? 13.901 -0.786 -14.388 1.00 89.62 79 GLU A CA 1
ATOM 599 C C . GLU A 1 79 ? 13.563 -1.859 -13.345 1.00 89.62 79 GLU A C 1
ATOM 601 O O . GLU A 1 79 ? 13.001 -2.898 -13.670 1.00 89.62 79 GLU A O 1
ATOM 606 N N . GLN A 1 80 ? 13.843 -1.588 -12.069 1.00 88.12 80 GLN A N 1
ATOM 607 C CA . GLN A 1 80 ? 13.527 -2.511 -10.981 1.00 88.12 80 GLN A CA 1
ATOM 608 C C . GLN A 1 80 ? 12.014 -2.621 -10.756 1.00 88.12 80 GLN A C 1
ATOM 610 O O . GLN A 1 80 ? 11.524 -3.689 -10.402 1.00 88.12 80 GLN A O 1
ATOM 615 N N . PHE A 1 81 ? 11.272 -1.538 -10.989 1.00 89.06 81 PHE A N 1
ATOM 616 C CA . PHE A 1 81 ? 9.820 -1.536 -10.873 1.00 89.06 81 PHE A CA 1
ATOM 617 C C . PHE A 1 81 ? 9.148 -2.470 -11.892 1.00 89.06 81 PHE A C 1
ATOM 619 O O . PHE A 1 81 ? 8.315 -3.291 -11.512 1.00 89.06 81 PHE A O 1
ATOM 626 N N . TYR A 1 82 ? 9.538 -2.377 -13.167 1.00 86.75 82 TYR A N 1
ATOM 627 C CA . TYR A 1 82 ? 8.925 -3.143 -14.259 1.00 86.75 82 TYR A CA 1
ATOM 628 C C . TYR A 1 82 ? 9.553 -4.521 -14.500 1.00 86.75 82 TYR A C 1
ATOM 630 O O . TYR A 1 82 ? 8.865 -5.433 -14.958 1.00 86.75 82 TYR A O 1
ATOM 638 N N . HIS A 1 83 ? 10.847 -4.680 -14.217 1.00 87.06 83 HIS A N 1
ATOM 639 C CA . HIS A 1 83 ? 11.639 -5.853 -14.610 1.00 87.06 83 HIS A CA 1
ATOM 640 C C . HIS A 1 83 ? 12.467 -6.439 -13.457 1.00 87.06 83 HIS A C 1
ATOM 642 O O . HIS A 1 83 ? 13.355 -7.262 -13.682 1.00 87.06 83 HIS A O 1
ATOM 648 N N . GLY A 1 84 ? 12.205 -6.007 -12.221 1.00 83.38 84 GLY A N 1
ATOM 649 C CA . GLY A 1 84 ? 12.851 -6.550 -11.032 1.00 83.38 84 GLY A CA 1
ATOM 650 C C . GLY A 1 84 ? 12.470 -8.001 -10.742 1.00 83.38 84 GLY A C 1
ATOM 651 O O . GLY A 1 84 ? 11.568 -8.574 -11.353 1.00 83.38 84 GLY A O 1
ATOM 652 N N . GLU A 1 85 ? 13.166 -8.589 -9.769 1.00 81.81 85 GLU A N 1
ATOM 653 C CA . GLU A 1 85 ? 12.801 -9.901 -9.243 1.00 81.81 85 GLU A CA 1
ATOM 654 C C . GLU A 1 85 ? 11.429 -9.843 -8.573 1.00 81.81 85 GLU A C 1
ATOM 656 O O . GLU A 1 85 ? 11.116 -8.922 -7.814 1.00 81.81 85 GLU A O 1
ATOM 661 N N . ASP A 1 86 ? 10.619 -10.855 -8.859 1.00 76.06 86 ASP A N 1
ATOM 662 C CA . ASP A 1 86 ? 9.325 -11.018 -8.227 1.00 76.06 86 ASP A CA 1
ATOM 663 C C . ASP A 1 86 ? 9.498 -11.380 -6.748 1.00 76.06 86 ASP A C 1
ATOM 665 O O . ASP A 1 86 ? 10.278 -12.270 -6.402 1.00 76.06 86 ASP A O 1
ATOM 669 N N . ALA A 1 87 ? 8.743 -10.724 -5.868 1.00 74.56 87 ALA A N 1
ATOM 670 C CA . ALA A 1 87 ? 8.746 -11.033 -4.442 1.00 74.56 87 ALA A CA 1
ATOM 671 C C . ALA A 1 87 ? 8.049 -12.366 -4.108 1.00 74.56 87 ALA A C 1
ATOM 673 O O . ALA A 1 87 ? 8.033 -12.761 -2.942 1.00 74.56 87 ALA A O 1
ATOM 674 N N . GLY A 1 88 ? 7.483 -13.055 -5.107 1.00 67.94 88 GLY A N 1
ATOM 675 C CA . GLY A 1 88 ? 6.874 -14.374 -4.937 1.00 67.94 88 GLY A CA 1
ATOM 676 C C . GLY A 1 88 ? 5.578 -14.331 -4.131 1.00 67.94 88 GLY A C 1
ATOM 677 O O . GLY A 1 88 ? 5.234 -15.312 -3.476 1.00 67.94 88 GLY A O 1
ATOM 678 N N . LEU A 1 89 ? 4.889 -13.188 -4.141 1.00 68.69 89 LEU A N 1
ATOM 679 C CA . LEU A 1 89 ? 3.531 -13.094 -3.619 1.00 68.69 89 LEU A CA 1
ATOM 680 C C . LEU A 1 89 ? 2.570 -13.786 -4.590 1.00 68.69 89 LEU A C 1
ATOM 682 O O . LEU A 1 89 ? 2.710 -13.645 -5.801 1.00 68.69 89 LEU A O 1
ATOM 686 N N . GLU A 1 90 ? 1.581 -14.498 -4.049 1.00 62.81 90 GLU A N 1
ATOM 687 C CA . GLU A 1 90 ? 0.495 -15.109 -4.835 1.00 62.81 90 GLU A CA 1
ATOM 688 C C . GLU A 1 90 ? -0.514 -14.056 -5.360 1.00 62.81 90 GLU A C 1
ATOM 690 O O . GLU A 1 90 ? -1.329 -14.365 -6.224 1.00 62.81 90 GLU A O 1
ATOM 695 N N . HIS A 1 91 ? -0.412 -12.803 -4.890 1.00 60.03 91 HIS A N 1
ATOM 696 C CA . HIS A 1 91 ? -1.236 -11.639 -5.258 1.00 60.03 91 HIS A CA 1
ATOM 697 C C . HIS A 1 91 ? -0.717 -10.946 -6.535 1.00 60.03 91 HIS A C 1
ATOM 699 O O . HIS A 1 91 ? 0.482 -10.995 -6.829 1.00 60.03 91 HIS A O 1
ATOM 705 N N . PRO A 1 92 ? -1.587 -10.325 -7.344 1.00 56.72 92 PRO A N 1
ATOM 706 C CA . PRO A 1 92 ? -1.845 -10.875 -8.666 1.00 56.72 92 PRO A CA 1
ATOM 707 C C . PRO A 1 92 ? -0.714 -10.695 -9.680 1.00 56.72 92 PRO A C 1
ATOM 709 O O . PRO A 1 92 ? 0.078 -9.744 -9.673 1.00 56.72 92 PRO A O 1
ATOM 712 N N . ALA A 1 93 ? -0.689 -11.632 -10.630 1.00 57.12 93 ALA A N 1
ATOM 713 C CA . ALA A 1 93 ? 0.256 -11.662 -11.743 1.00 57.12 93 ALA A CA 1
ATOM 714 C C . ALA A 1 93 ? 0.200 -10.396 -12.625 1.00 57.12 93 ALA A C 1
ATOM 716 O O . ALA A 1 93 ? 1.187 -10.084 -13.290 1.00 57.12 93 ALA A O 1
ATOM 717 N N . CYS A 1 94 ? -0.910 -9.645 -12.598 1.00 64.12 94 CYS A N 1
ATOM 718 C CA . CYS A 1 94 ? -1.111 -8.420 -13.376 1.00 64.12 94 CYS A CA 1
ATOM 719 C C . CYS A 1 94 ? -0.266 -7.224 -12.895 1.00 64.12 94 CYS A C 1
ATOM 721 O O . CYS A 1 94 ? -0.111 -6.247 -13.628 1.00 64.12 94 CYS A O 1
ATOM 723 N N . CYS A 1 95 ? 0.309 -7.281 -11.689 1.00 74.12 95 CYS A N 1
ATOM 724 C CA . CYS A 1 95 ? 1.107 -6.180 -11.155 1.00 74.12 95 CYS A CA 1
ATOM 725 C C . CYS A 1 95 ? 2.574 -6.223 -11.628 1.00 74.12 95 CYS A C 1
ATOM 727 O O . CYS A 1 95 ? 3.139 -7.297 -11.838 1.00 74.12 95 CYS A O 1
ATOM 729 N N . PRO A 1 96 ? 3.256 -5.073 -11.736 1.00 82.69 96 PRO A N 1
ATOM 730 C CA . PRO A 1 96 ? 4.701 -5.030 -11.899 1.00 82.69 96 PRO A CA 1
ATOM 731 C C . PRO A 1 96 ? 5.424 -5.640 -10.687 1.00 82.69 96 PRO A C 1
ATOM 733 O O . PRO A 1 96 ? 4.946 -5.498 -9.553 1.00 82.69 96 PRO A O 1
ATOM 736 N N . PRO A 1 97 ? 6.614 -6.241 -10.878 1.00 85.88 97 PRO A N 1
ATOM 737 C CA . PRO A 1 97 ? 7.426 -6.781 -9.785 1.00 85.88 97 PRO A CA 1
ATOM 738 C C . PRO A 1 97 ? 7.661 -5.791 -8.636 1.00 85.88 97 PRO A C 1
ATOM 740 O O . PRO A 1 97 ? 7.640 -6.176 -7.468 1.00 85.88 97 PRO A O 1
ATOM 743 N N . GLY A 1 98 ? 7.819 -4.498 -8.939 1.00 86.94 98 GLY A N 1
ATOM 744 C CA . GLY A 1 98 ? 8.011 -3.454 -7.933 1.00 86.94 98 GLY A CA 1
ATOM 745 C C . GLY A 1 98 ? 6.824 -3.253 -6.987 1.00 86.94 98 GLY A C 1
ATOM 746 O O . GLY A 1 98 ? 7.030 -3.001 -5.800 1.00 86.94 98 GLY A O 1
ATOM 747 N N . VAL A 1 99 ? 5.590 -3.422 -7.475 1.00 85.62 99 VAL A N 1
ATOM 748 C CA . VAL A 1 99 ? 4.377 -3.370 -6.638 1.00 85.62 99 VAL A CA 1
ATOM 749 C C . VAL A 1 99 ? 4.358 -4.552 -5.679 1.00 85.62 99 VAL A C 1
ATOM 751 O O . VAL A 1 99 ? 4.186 -4.367 -4.476 1.00 85.62 99 VAL A O 1
ATOM 754 N N . ARG A 1 100 ? 4.625 -5.762 -6.186 1.00 82.81 100 ARG A N 1
ATOM 755 C CA . ARG A 1 100 ? 4.694 -6.974 -5.356 1.00 82.81 100 ARG A CA 1
ATOM 756 C C . ARG A 1 100 ? 5.811 -6.884 -4.316 1.00 82.81 100 ARG A C 1
ATOM 758 O O . ARG A 1 100 ? 5.607 -7.234 -3.155 1.00 82.81 100 ARG A O 1
ATOM 765 N N . ALA A 1 101 ? 6.966 -6.337 -4.691 1.00 85.88 101 ALA A N 1
ATOM 766 C CA . ALA A 1 101 ? 8.054 -6.059 -3.760 1.00 85.88 101 ALA A CA 1
ATOM 767 C C . ALA A 1 101 ? 7.634 -5.078 -2.657 1.00 85.88 101 ALA A C 1
ATOM 769 O O . ALA A 1 101 ? 7.919 -5.322 -1.485 1.00 85.88 101 ALA A O 1
ATOM 770 N N . TYR A 1 102 ? 6.922 -4.005 -3.001 1.00 86.94 102 TYR A N 1
ATOM 771 C CA . TYR A 1 102 ? 6.435 -3.034 -2.025 1.00 86.94 102 TYR A CA 1
ATOM 772 C C . TYR A 1 102 ? 5.386 -3.619 -1.072 1.00 86.94 102 TYR A C 1
ATOM 774 O O . TYR A 1 102 ? 5.487 -3.424 0.143 1.00 86.94 102 TYR A O 1
ATOM 782 N N . LEU A 1 103 ? 4.439 -4.405 -1.591 1.00 83.25 103 LEU A N 1
ATOM 783 C CA . LEU A 1 103 ? 3.461 -5.127 -0.776 1.00 83.25 103 LEU A CA 1
ATOM 784 C C . LEU A 1 103 ? 4.153 -6.054 0.233 1.00 83.25 103 LEU A C 1
ATOM 786 O O . LEU A 1 103 ? 3.896 -5.974 1.436 1.00 83.25 103 LEU A O 1
ATOM 790 N N . ALA A 1 104 ? 5.101 -6.871 -0.239 1.00 81.56 104 ALA A N 1
ATOM 791 C CA . ALA A 1 104 ? 5.808 -7.849 0.585 1.00 81.56 104 ALA A CA 1
ATOM 792 C C . ALA A 1 104 ? 6.706 -7.204 1.650 1.00 81.56 104 ALA A C 1
ATOM 794 O O . ALA A 1 104 ? 6.774 -7.682 2.784 1.00 81.56 104 ALA A O 1
ATOM 795 N N . GLN A 1 105 ? 7.431 -6.146 1.282 1.00 84.25 105 GLN A N 1
ATOM 796 C CA . GLN A 1 105 ? 8.486 -5.572 2.121 1.00 84.25 105 GLN A CA 1
ATOM 797 C C . GLN A 1 105 ? 7.985 -4.457 3.037 1.00 84.25 105 GLN A C 1
ATOM 799 O O . GLN A 1 105 ? 8.595 -4.214 4.078 1.00 84.25 105 GLN A O 1
ATOM 804 N N . VAL A 1 106 ? 6.898 -3.779 2.663 1.00 86.06 106 VAL A N 1
ATOM 805 C CA . VAL A 1 106 ? 6.421 -2.589 3.372 1.00 86.06 106 VAL A CA 1
ATOM 806 C C . VAL A 1 106 ? 4.982 -2.752 3.826 1.00 86.06 106 VAL A C 1
ATOM 808 O O . VAL A 1 106 ? 4.732 -2.707 5.029 1.00 86.06 106 VAL A O 1
ATOM 811 N N . VAL A 1 107 ? 4.042 -2.977 2.907 1.00 83.44 107 VAL A N 1
ATOM 812 C CA . VAL A 1 107 ? 2.609 -2.899 3.232 1.00 83.44 107 VAL A CA 1
ATOM 813 C C . VAL A 1 107 ? 2.183 -4.012 4.186 1.00 83.44 107 VAL A C 1
ATOM 815 O O . VAL A 1 107 ? 1.677 -3.707 5.266 1.00 83.44 107 VAL A O 1
ATOM 818 N N . HIS A 1 108 ? 2.440 -5.286 3.865 1.00 82.69 108 HIS A N 1
ATOM 819 C CA . HIS A 1 108 ? 2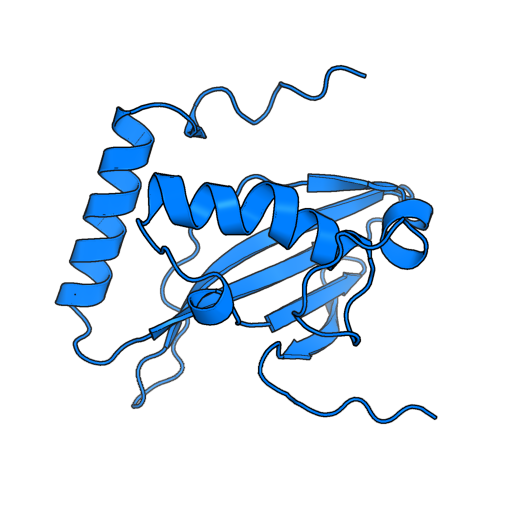.021 -6.402 4.725 1.00 82.69 108 HIS A CA 1
ATOM 820 C C . HIS A 1 108 ? 2.692 -6.362 6.111 1.00 82.69 108 HIS A C 1
ATOM 822 O O . HIS A 1 108 ? 1.989 -6.485 7.121 1.00 82.69 108 HIS A O 1
ATOM 828 N N . PRO A 1 109 ? 4.021 -6.141 6.232 1.00 83.50 109 PRO A N 1
ATOM 829 C CA . PRO A 1 109 ? 4.654 -6.001 7.543 1.00 83.50 109 PRO A CA 1
ATOM 830 C C . PRO A 1 109 ? 4.115 -4.811 8.347 1.00 83.50 109 PRO A C 1
ATOM 832 O O . PRO A 1 109 ? 3.917 -4.930 9.564 1.00 83.50 109 PRO A O 1
ATOM 835 N N . PHE A 1 110 ? 3.857 -3.674 7.692 1.00 84.94 110 PHE A N 1
ATOM 836 C CA . PHE A 1 110 ? 3.311 -2.487 8.344 1.00 84.94 110 PHE A CA 1
ATOM 837 C C . PHE A 1 110 ? 1.886 -2.737 8.838 1.00 84.94 110 PHE A C 1
ATOM 839 O O . PHE A 1 110 ? 1.611 -2.520 10.019 1.00 84.94 110 PHE A O 1
ATOM 846 N N . ALA A 1 111 ? 1.018 -3.288 7.986 1.00 81.44 111 ALA A N 1
ATOM 847 C CA . ALA A 1 111 ? -0.360 -3.614 8.331 1.00 81.44 111 ALA A CA 1
ATOM 848 C C . ALA A 1 111 ? -0.442 -4.574 9.522 1.00 81.44 111 ALA A C 1
ATOM 850 O O . ALA A 1 111 ? -1.160 -4.328 10.496 1.00 81.44 111 ALA A O 1
ATOM 851 N N . ARG A 1 112 ? 0.399 -5.609 9.517 1.00 84.12 112 ARG A N 1
ATOM 852 C CA . ARG A 1 112 ? 0.472 -6.570 10.616 1.00 84.12 112 ARG A CA 1
ATOM 853 C C . ARG A 1 112 ? 0.911 -5.946 11.934 1.00 84.12 112 ARG A C 1
ATOM 855 O O . ARG A 1 112 ? 0.354 -6.254 12.988 1.00 84.12 112 ARG A O 1
ATOM 862 N N . SER A 1 113 ? 1.933 -5.099 11.900 1.00 83.56 113 SER A N 1
ATOM 863 C CA . SER A 1 113 ? 2.510 -4.517 13.115 1.00 83.56 113 SER A CA 1
ATOM 864 C C . SER A 1 113 ? 1.672 -3.366 13.686 1.00 83.56 113 SER A C 1
ATOM 866 O O . SER A 1 113 ? 1.516 -3.290 14.910 1.00 83.56 113 SER A O 1
ATOM 868 N N . HIS A 1 114 ? 1.093 -2.520 12.830 1.00 85.31 114 HIS A N 1
ATOM 869 C CA . HIS A 1 114 ? 0.411 -1.280 13.218 1.00 85.31 114 HIS A CA 1
ATOM 870 C C . HIS A 1 114 ? -1.109 -1.430 13.301 1.00 85.31 114 HIS A C 1
ATOM 872 O O . HIS A 1 114 ? -1.705 -0.896 14.230 1.00 85.31 114 HIS A O 1
ATOM 878 N N . PHE A 1 115 ? -1.728 -2.206 12.409 1.00 80.88 115 PHE A N 1
ATOM 879 C CA . PHE A 1 115 ? -3.184 -2.408 12.386 1.00 80.88 115 PHE A CA 1
ATOM 880 C C . PHE A 1 115 ? -3.606 -3.774 12.942 1.00 80.88 115 PHE A C 1
ATOM 882 O O . PHE A 1 115 ? -4.740 -3.947 13.367 1.00 80.88 115 PHE A O 1
ATOM 889 N N . GLY A 1 116 ? -2.676 -4.731 13.043 1.00 79.88 116 GLY A N 1
ATOM 890 C CA . GLY A 1 116 ? -2.939 -6.057 13.615 1.00 79.88 116 GLY A CA 1
ATOM 891 C C . GLY A 1 116 ? -3.493 -7.079 12.620 1.00 79.88 116 GLY A C 1
ATOM 892 O O . GLY A 1 116 ? -3.749 -8.214 13.022 1.00 79.88 116 GLY A O 1
ATOM 893 N N . ILE A 1 117 ? -3.604 -6.707 11.345 1.00 78.62 117 ILE A N 1
ATOM 894 C CA . ILE A 1 117 ? -4.116 -7.531 10.244 1.00 78.62 117 ILE A CA 1
ATOM 895 C C . ILE A 1 117 ? -3.138 -8.680 9.983 1.00 78.62 117 ILE A C 1
ATOM 897 O O . ILE A 1 117 ? -1.961 -8.454 9.696 1.00 78.62 117 ILE A O 1
ATOM 901 N N . GLN A 1 118 ? -3.583 -9.923 10.182 1.00 74.00 118 GLN A N 1
ATOM 902 C CA . GLN A 1 118 ? -2.694 -11.090 10.114 1.00 74.00 118 GLN A CA 1
ATOM 903 C C . GLN A 1 118 ? -2.672 -11.741 8.736 1.00 74.00 118 GLN A C 1
ATOM 905 O O . GLN A 1 118 ? -1.642 -12.312 8.375 1.00 74.00 118 GLN A O 1
ATOM 910 N N . ASN A 1 119 ? -3.783 -11.696 8.002 1.00 68.75 119 ASN A N 1
ATOM 911 C CA . ASN A 1 119 ? -3.896 -12.339 6.705 1.00 68.75 119 ASN A CA 1
ATOM 912 C C . ASN A 1 119 ? -3.587 -11.321 5.593 1.00 68.75 119 ASN A C 1
ATOM 914 O O . ASN A 1 119 ? -4.304 -10.333 5.484 1.00 68.75 119 ASN A O 1
ATOM 918 N N . PRO A 1 120 ? -2.547 -11.531 4.765 1.00 61.09 120 PRO A N 1
ATOM 919 C CA . PRO A 1 120 ? -2.246 -10.651 3.635 1.00 61.09 120 PRO A CA 1
ATOM 920 C C . PRO A 1 120 ? -3.403 -10.510 2.644 1.00 61.09 120 PRO A C 1
ATOM 922 O O . PRO A 1 120 ? -3.566 -9.438 2.086 1.00 61.09 120 PRO A O 1
ATOM 925 N N . ALA A 1 121 ? -4.247 -11.536 2.497 1.00 63.84 121 ALA A N 1
ATOM 926 C CA . ALA A 1 121 ? -5.428 -11.460 1.636 1.00 63.84 121 ALA A CA 1
ATOM 927 C C . ALA A 1 121 ? -6.509 -10.494 2.162 1.00 63.84 121 ALA A C 1
ATOM 929 O O . ALA A 1 121 ? -7.370 -10.051 1.419 1.00 63.84 121 ALA A O 1
ATOM 930 N N . GLU A 1 122 ? -6.458 -10.109 3.444 1.00 59.56 122 GLU A N 1
ATOM 931 C CA . GLU A 1 122 ? -7.283 -9.012 3.988 1.00 59.56 122 GLU A CA 1
ATOM 932 C C . GLU A 1 122 ? -6.715 -7.627 3.616 1.00 59.56 122 GLU A C 1
ATOM 934 O O . GLU A 1 122 ? -7.238 -6.600 4.042 1.00 59.56 122 GLU A O 1
ATOM 939 N N . VAL A 1 123 ? -5.608 -7.597 2.864 1.00 61.22 123 VAL A N 1
ATOM 940 C CA . VAL A 1 123 ? -4.917 -6.400 2.373 1.00 61.22 123 VAL A CA 1
ATOM 941 C C . VAL A 1 123 ? -5.099 -6.244 0.852 1.00 61.22 123 VAL A C 1
ATOM 943 O O . VAL A 1 123 ? -4.585 -5.296 0.260 1.00 61.22 123 VAL A O 1
ATOM 946 N N . ASP A 1 124 ? -5.860 -7.132 0.207 1.00 61.69 124 ASP A N 1
ATOM 947 C CA . ASP A 1 124 ? -6.088 -7.108 -1.235 1.00 61.69 124 ASP A CA 1
ATOM 948 C C . ASP A 1 124 ? -7.067 -5.991 -1.606 1.00 61.69 124 ASP A C 1
ATOM 950 O O . ASP A 1 124 ? -8.282 -6.127 -1.512 1.00 61.69 124 ASP A O 1
ATOM 954 N N . GLY A 1 125 ? -6.521 -4.824 -1.956 1.00 66.06 125 GLY A N 1
ATOM 955 C CA . GLY A 1 125 ? -7.291 -3.736 -2.535 1.00 66.06 125 GLY A CA 1
ATOM 956 C C . GLY A 1 125 ? -7.077 -3.589 -4.032 1.00 66.06 125 GLY A C 1
ATOM 957 O O . GLY A 1 125 ? -7.644 -4.311 -4.849 1.00 66.06 125 GLY A O 1
ATOM 958 N N . ALA A 1 126 ? -6.249 -2.624 -4.401 1.00 70.56 126 ALA A N 1
ATOM 959 C CA . ALA A 1 126 ? -5.951 -2.335 -5.794 1.00 70.56 126 ALA A CA 1
ATOM 960 C C . ALA A 1 126 ? -4.586 -1.684 -5.944 1.00 70.56 126 ALA A C 1
ATOM 962 O O . ALA A 1 126 ? -3.964 -1.215 -4.989 1.00 70.56 126 ALA A O 1
ATOM 963 N N . TRP A 1 127 ? -4.144 -1.586 -7.184 1.00 75.25 127 TRP A N 1
ATOM 964 C CA . TRP A 1 127 ? -2.985 -0.812 -7.563 1.00 75.25 127 TRP A CA 1
ATOM 965 C C . TRP A 1 127 ? -3.318 0.173 -8.679 1.00 75.25 127 TRP A C 1
ATOM 967 O O . TRP A 1 127 ? -4.052 -0.134 -9.617 1.00 75.25 127 TRP A O 1
ATOM 977 N N . TYR A 1 128 ? -2.742 1.365 -8.566 1.00 76.19 128 TYR A N 1
ATOM 978 C CA . TYR A 1 128 ? -2.932 2.496 -9.458 1.00 76.19 128 TYR A CA 1
ATOM 979 C C . TYR A 1 128 ? -1.575 2.992 -9.966 1.00 76.19 128 TYR A C 1
ATOM 981 O O . TYR A 1 128 ? -0.635 3.155 -9.187 1.00 76.19 128 TYR A O 1
ATOM 989 N N . ILE A 1 129 ? -1.485 3.288 -11.265 1.00 76.38 129 ILE A N 1
ATOM 990 C CA . ILE A 1 129 ? -0.340 3.995 -11.852 1.00 76.38 129 ILE A CA 1
ATOM 991 C C . ILE A 1 129 ? -0.725 5.432 -12.125 1.00 76.38 129 ILE A C 1
ATOM 993 O O . ILE A 1 129 ? -1.657 5.694 -12.892 1.00 76.38 129 ILE A O 1
ATOM 997 N N . ARG A 1 130 ? 0.065 6.358 -11.590 1.00 76.25 130 ARG A N 1
ATOM 998 C CA . ARG A 1 130 ? 0.036 7.763 -11.964 1.00 76.25 130 ARG A CA 1
ATOM 999 C C . ARG A 1 130 ? 1.298 8.162 -12.711 1.00 76.25 130 ARG A C 1
ATOM 1001 O O . ARG A 1 130 ? 2.412 7.800 -12.345 1.00 76.25 130 ARG A O 1
ATOM 1008 N N . VAL A 1 131 ? 1.115 8.956 -13.759 1.00 71.56 131 VAL A N 1
ATOM 1009 C CA . VAL A 1 131 ? 2.208 9.579 -14.508 1.00 71.56 131 VAL A CA 1
ATOM 1010 C C . VAL A 1 131 ? 1.972 11.081 -14.483 1.00 71.56 131 VAL A C 1
ATOM 1012 O O . VAL A 1 131 ? 0.957 11.561 -14.981 1.00 71.56 131 VAL A O 1
ATOM 1015 N N . ASN A 1 132 ? 2.894 11.834 -13.875 1.00 72.62 132 ASN A N 1
ATOM 1016 C CA . ASN A 1 132 ? 2.732 13.276 -13.634 1.00 72.62 132 ASN A CA 1
ATOM 1017 C C . ASN A 1 132 ? 1.423 13.624 -12.887 1.00 72.62 132 ASN A C 1
ATOM 1019 O O . ASN A 1 132 ? 0.792 14.643 -13.166 1.00 72.62 132 ASN A O 1
ATOM 1023 N N . GLY A 1 133 ? 0.999 12.765 -11.954 1.00 68.81 133 GLY A N 1
ATOM 1024 C CA . GLY A 1 133 ? -0.230 12.929 -11.168 1.00 68.81 133 GLY A CA 1
ATOM 1025 C C . GLY A 1 133 ? -1.527 12.464 -11.849 1.00 68.81 133 GLY A C 1
ATOM 1026 O O . GLY A 1 133 ? -2.545 12.322 -11.164 1.00 68.81 133 GLY A O 1
ATOM 1027 N N . GLU A 1 134 ? -1.510 12.165 -13.150 1.00 76.12 134 GLU A N 1
ATOM 1028 C CA . GLU A 1 134 ? -2.674 11.643 -13.878 1.00 76.12 134 GLU A CA 1
ATOM 1029 C C . GLU A 1 134 ? -2.750 10.118 -13.768 1.00 76.12 134 GLU A C 1
ATOM 1031 O O . GLU A 1 134 ? -1.753 9.435 -13.988 1.00 76.12 134 GLU A O 1
ATOM 1036 N N . LEU A 1 135 ? -3.930 9.582 -13.432 1.00 77.56 135 LEU A N 1
ATOM 1037 C CA . LEU A 1 135 ? -4.170 8.139 -13.382 1.00 77.56 135 LEU A CA 1
ATOM 1038 C C . LEU A 1 135 ? -4.163 7.566 -14.803 1.00 77.56 135 LEU A C 1
ATOM 1040 O O . LEU A 1 135 ? -4.981 7.966 -15.630 1.00 77.56 135 LEU A O 1
ATOM 1044 N N . VAL A 1 136 ? -3.267 6.616 -15.066 1.00 76.25 136 VAL A N 1
ATOM 1045 C CA . VAL A 1 136 ? -3.108 5.985 -16.386 1.00 76.25 136 VAL A CA 1
ATOM 1046 C C . VAL A 1 136 ? -3.382 4.482 -16.383 1.00 76.25 136 VAL A C 1
ATOM 1048 O O . VAL A 1 136 ? -3.598 3.919 -17.452 1.00 76.25 136 VAL A O 1
ATOM 1051 N N . ASN A 1 137 ? -3.386 3.827 -15.217 1.00 72.81 137 ASN A N 1
ATOM 1052 C CA . ASN A 1 137 ? -3.740 2.412 -15.095 1.00 72.81 137 ASN A CA 1
ATOM 1053 C C . ASN A 1 137 ? -4.301 2.087 -13.699 1.00 72.81 137 ASN A C 1
ATOM 1055 O O . ASN A 1 137 ? -3.891 2.711 -12.720 1.00 72.81 137 ASN A O 1
ATOM 1059 N N . GLN A 1 138 ? -5.201 1.107 -13.622 1.00 76.25 138 GLN A N 1
ATOM 1060 C CA . GLN A 1 138 ? -5.745 0.533 -12.392 1.00 76.25 138 GLN A CA 1
ATOM 1061 C C . GLN A 1 138 ? -5.870 -0.985 -12.564 1.00 76.25 138 GLN A C 1
ATOM 1063 O O . GLN A 1 138 ? -6.391 -1.445 -13.578 1.00 76.25 138 GLN A O 1
ATOM 1068 N N . ALA A 1 139 ? -5.444 -1.741 -11.557 1.00 70.06 139 ALA A N 1
ATOM 1069 C CA . ALA A 1 139 ? -5.722 -3.166 -11.437 1.00 70.06 139 ALA A CA 1
ATOM 1070 C C . ALA A 1 139 ? -6.242 -3.459 -10.029 1.00 70.06 139 ALA A C 1
ATOM 1072 O O . ALA A 1 139 ? -5.615 -3.048 -9.052 1.00 70.06 139 ALA A O 1
ATOM 1073 N N . ASP A 1 140 ? -7.362 -4.166 -9.924 1.00 70.44 140 ASP A N 1
ATOM 1074 C CA . ASP A 1 140 ? -7.883 -4.609 -8.634 1.00 70.44 140 ASP A CA 1
ATOM 1075 C C . ASP A 1 140 ? -7.228 -5.944 -8.258 1.00 70.44 140 ASP A C 1
ATOM 1077 O O . ASP A 1 140 ? -6.957 -6.787 -9.121 1.00 70.44 140 ASP A O 1
ATOM 1081 N N . PHE A 1 141 ? -6.919 -6.132 -6.973 1.00 65.81 141 PHE A N 1
ATOM 1082 C CA . PHE A 1 141 ? -6.220 -7.340 -6.535 1.00 65.81 1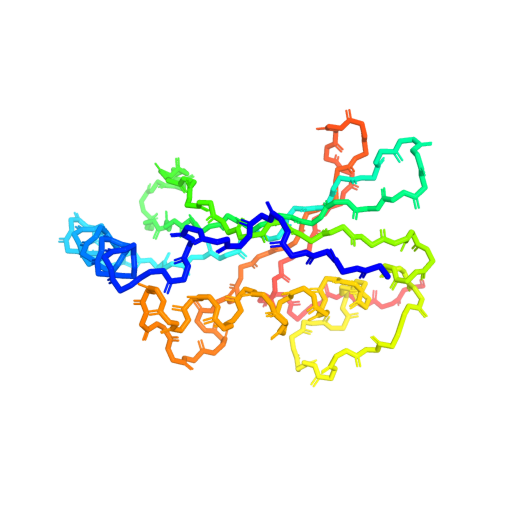41 PHE A CA 1
ATOM 1083 C C . PHE A 1 141 ? -7.128 -8.577 -6.487 1.00 65.81 141 PHE A C 1
ATOM 1085 O O . PHE A 1 141 ? -6.637 -9.694 -6.635 1.00 65.81 141 PHE A O 1
ATOM 1092 N N . ASP A 1 142 ? -8.440 -8.348 -6.390 1.00 58.97 142 ASP A N 1
ATOM 1093 C CA . ASP A 1 142 ? -9.491 -9.371 -6.364 1.00 58.97 142 ASP A CA 1
ATOM 1094 C C . ASP A 1 142 ? -9.999 -9.784 -7.756 1.00 58.97 142 ASP A C 1
ATOM 1096 O O . ASP A 1 142 ? -10.794 -10.718 -7.879 1.00 58.97 142 ASP A O 1
ATOM 1100 N N . THR A 1 143 ? -9.574 -9.107 -8.827 1.00 46.81 143 THR A N 1
ATOM 1101 C CA . THR A 1 143 ? -9.949 -9.512 -10.187 1.00 46.81 143 THR A CA 1
ATOM 1102 C C . THR A 1 143 ? -9.032 -10.623 -10.694 1.00 46.81 143 THR A C 1
ATOM 1104 O O . THR A 1 143 ? -7.920 -10.369 -11.161 1.00 46.81 143 THR A O 1
ATOM 1107 N N . GLU A 1 144 ? -9.530 -11.864 -10.657 1.00 43.06 144 GLU A N 1
ATOM 1108 C CA . GLU A 1 144 ? -9.144 -12.911 -11.610 1.00 43.06 144 GLU A CA 1
ATOM 1109 C C . GLU A 1 144 ? -9.546 -12.438 -13.018 1.00 43.06 144 GLU A C 1
ATOM 1111 O O . GLU A 1 144 ? -10.622 -12.791 -13.469 1.00 43.06 144 GLU A O 1
ATOM 1116 N N . ASP A 1 145 ? -8.787 -11.541 -13.656 1.00 39.09 145 ASP A N 1
ATOM 1117 C CA . ASP A 1 145 ? -8.700 -11.417 -15.123 1.00 39.09 145 ASP A CA 1
ATOM 1118 C C . ASP A 1 145 ? -7.889 -10.176 -15.529 1.00 39.09 145 ASP A C 1
ATOM 1120 O O . ASP A 1 145 ? -8.374 -9.047 -15.565 1.00 39.09 145 ASP A O 1
ATOM 1124 N N . PHE A 1 146 ? -6.649 -10.414 -15.944 1.00 40.81 146 PHE A N 1
ATOM 1125 C CA . PHE A 1 146 ? -6.139 -9.786 -17.159 1.00 40.81 146 PHE A CA 1
ATOM 1126 C C . PHE A 1 146 ? -5.630 -10.929 -18.023 1.00 40.81 146 PHE A C 1
ATOM 1128 O O . PHE A 1 146 ? -4.454 -11.297 -17.978 1.00 40.81 146 PHE A O 1
ATOM 1135 N N . ASP A 1 147 ? -6.565 -11.543 -18.746 1.00 34.72 147 ASP A N 1
ATOM 1136 C CA . ASP A 1 147 ? -6.226 -12.386 -19.878 1.00 34.72 147 ASP A CA 1
ATOM 1137 C C . ASP A 1 147 ? -5.308 -11.587 -20.810 1.00 34.72 147 ASP A C 1
ATOM 1139 O O . ASP A 1 147 ? -5.560 -10.430 -21.160 1.00 34.72 147 ASP A O 1
ATOM 1143 N N . ALA A 1 148 ? -4.185 -12.221 -21.120 1.00 37.22 148 ALA A N 1
ATOM 1144 C CA . ALA A 1 148 ? -3.153 -11.722 -21.998 1.00 37.22 148 ALA A CA 1
ATOM 1145 C C . ALA A 1 148 ? -3.681 -11.561 -23.429 1.00 37.22 148 ALA A C 1
ATOM 1147 O O . ALA A 1 148 ? -4.265 -12.497 -23.971 1.00 37.22 148 ALA A O 1
ATOM 1148 N N . ASP A 1 149 ? -3.352 -10.430 -24.052 1.00 33.25 149 ASP A N 1
ATOM 1149 C CA . ASP A 1 149 ? -3.184 -10.324 -25.505 1.00 33.25 149 ASP A CA 1
ATOM 1150 C C . ASP A 1 149 ? -1.740 -9.904 -25.824 1.00 33.25 149 ASP A C 1
ATOM 1152 O O . ASP A 1 149 ? -1.255 -8.909 -25.228 1.00 33.25 149 ASP A O 1
#

Secondary structure (DSSP, 8-state):
----SS-TTTTSHHHHHHHHHHHHHHHHHSTT-EEEEEEEEEE-TTSEEEEEEEEEEEBTTB--------PPPEEEEHHHHHHSPP---SS-TTS-HHHHHHIIIIIHHHIIIII----GGGG--EEEEEETTEEEEEEETT-------

Radius of gyration: 15.68 Å; chains: 1; bounding box: 47×28×46 Å

Foldseek 3Di:
DPPPPQCPPCPDPVNLVVLQVVLVVVCVVQPPKAWEKEWEWEDEPPQKIKIWIFIAIQDPPDRDGDDGDGWDIDIDGPCCQAPNDAPPDVFDPPGHSNVNVCLVPTVQVSCCRRNVDPDSVSHFAKYFYDYVNDTDDIDGRPDPDDDDD

=== Feature glossary ===
The record interleaves many kinds of information about one protein. Here is each kind framed as the question it answers.

Q: What known structures does this most resemble?
A: Structural nearest neighbors (via Foldseek easy-search vs the PDB). Reported per hit: target PDB id, E-value, and alignment TM-score. A TM-score above ~0.5 is the conventional threshold for 'same fold'.

Q: Where is each backbone atom in 3D?
A: The mmCIF table is the protein's shape written out atom by atom. For each backbone N, Cα, C, and carbonyl O, it records an (x, y, z) coordinate triple in Å plus the residue type, chain letter, and residue number.

Q: What are the backbone torsion angles?
A: The φ/ψ torsion pair specifies the backbone conformation at each residue. φ rotates about the N–Cα bond, ψ about the Cα–C bond. Steric clashes forbid most of the (φ, ψ) plane — the allowed regions (α-helix basin, β-sheet basin, left-handed helix) are the Ramachandran-allowed regions.

Q: Which residues are buried vs exposed?
A: Solvent-accessible surface area (SASA) is the area in Å² traced out by the centre of a 1.4 Å probe sphere (a water molecule) rolled over the protein's van der Waals surface (Shrake–Rupley / Lee–Richards construction). Buried residues have near-zero SASA; fully exposed residues can exceed 200 Å². The total SASA scales roughly with the number of surface residues.

Q: How confident is the AlphaFold model at each residue?
A: pLDDT is the predicted lDDT-Cα score: AlphaFold's confidence that the local environment of each residue (all inter-atomic distances within 15 Å) is correctly placed. It is a per-residue number between 0 and 100, with higher meaning more reliable.

Q: What does the local fold look like, residue by residue?
A: 3Di is Foldseek's structural alphabet. Each residue is assigned one of twenty discrete states based on how its Cα sits relative to its spatial (not sequential) neighbors. Aligning 3Di strings finds structural homologs roughly as well as full 3D superposition, but orders of magnitude faster.

Q: How big and how compact is the whole molecule?
A: Radius of gyration (Rg) is the root-mean-square distance of Cα atoms from their centroid — a single number for overall size and compactness. A globular domain of N residues has Rg ≈ 2.2·N^0.38 Å; an extended or disordered chain has a much larger Rg. The Cα contact count is the number of residue pairs whose Cα atoms are within 8 Å and are more than four positions apart in sequence — a standard proxy for tertiary packing density. The bounding box is the smallest axis-aligned box enclosing all Cα atoms.

Q: Which residues are in helices, strands, or loops?
A: DSSP 8-state secondary structure assigns each residue one of H (α-helix), G (3₁₀-helix), I (π-helix), E (extended β-strand), B (isolated β-bridge), T (hydrogen-bonded turn), S (bend), or '-' (coil). The assignment is computed from backbone hydrogen-bond geometry via the Kabsch–Sander algorithm.

Q: How mobile is each atom in the crystal?
A: Crystallographic B-factors measure how much each atom's electron density is smeared out, in Å². They rise in mobile loops and surface residues and fall in the buried interior. In AlphaFold models this column is repurposed to hold pLDDT instead.

Q: What if only a Cα trace is available?
A: P-SEA three-state annotation labels each residue as helix, strand, or coil based purely on the geometry of the Cα trace. It serves as a fallback when the full backbone (and thus DSSP) is unavailable.

Q: What family and function is it annotated with?
A: Database cross-references. InterPro integrates a dozen domain/family signature databases into unified entries with residue-range hits. GO terms attach function/process/location labels with evidence codes. CATH codes position the fold in a four-level structural taxonomy. Organism is the NCBI-taxonomy species name.

Q: Are the domains correctly placed relative to each other?
A: Predicted Aligned Error (PAE) is an AlphaFold confidence matrix: entry (i, j) is the expected error in the position of residue j, in ångströms, when the prediction is superimposed on the true structure at residue i. Low PAE within a block of residues means that block is internally rigid and well-predicted; high PAE between two blocks means their relative placement is uncertain even if each block individually is confident.

Q: What do the diagnostic plots show?
A: Three diagnostic plots accompany the record. The Cα contact map visualizes the tertiary structure as a 2D adjacency matrix (8 Å cutoff, sequence-local contacts suppressed). The Ramachandran plot shows the distribution of backbone (φ, ψ) torsions, with points in the α and β basins reflecting secondary structure content. The PAE plot shows AlphaFold's inter-residue confidence as a color matrix.

Q: What is the amino-acid chain?
A: Primary structure: the covalent order of the twenty standard amino acids along the backbone. Two proteins with the same sequence will (almost always) fold to the same structure; two with 30% identity often share a fold but not the details.

Q: What do the rendered images show?
A: The six renders are orthographic views along the three Cartesian axes in both directions. Representation (cartoon, sticks, or surface) and color scheme (sequence-rainbow or by-chain) vary across proteins so the training set covers all the common visualization conventions.